Protein AF-A0A534GK11-F1 (afdb_monomer_lite)

Foldseek 3Di:
DVVLVVCLVPALVSLLVVLQCLLVQPPDDHRDNVSSLVSLVVSVLLLNPSSLQQQLPDLDPVDSSHDPPNDLLRNLLSLLLVVVCVVLVLDPPVVVCVLVPSPRRSNPVSDLVVDDPVSSVSSVVSNVVCCVVGNVVSCVSSVRD

pLDDT: mean 80.67, std 14.62, range [44.44, 97.0]

Sequence (145 aa):
MALLRAAAATLPSARSRLADCLLRGCPTPASDLTEARQLLRDAAAAGDLSALLTLAGPTDPSHADSDPSLPPPERYAWAQFLQRLNAAGCFGAAQYSTWATSGEAPGRQSSLLAMSPADASAAQTRAAALIAAQLDRTRQLLGCE

Secondary structure (DSSP, 8-state):
-HHHHHHHTT-HHHHHHHHHHHHTT-SSS---HHHHHHHHHHHHHTT-HHHHHHHH--SSTT---S-TTS-HHHHHHHHHHHHHHHHTT-S-HHHHHHHHHSS--TTSS--GGGS-HHHHHHHHHHHHHHHHHHHHHHHHHHT--

Structure (mmCIF, N/CA/C/O backbone):
data_AF-A0A534GK11-F1
#
_entry.id   AF-A0A534GK11-F1
#
loop_
_atom_site.group_PDB
_atom_site.id
_atom_site.type_symbol
_atom_site.label_atom_id
_atom_site.label_alt_id
_atom_site.label_comp_id
_atom_site.label_asym_id
_atom_site.label_entity_id
_atom_site.label_seq_id
_atom_site.pdbx_PDB_ins_code
_atom_site.Cartn_x
_atom_site.Cartn_y
_atom_site.Cartn_z
_atom_site.occupancy
_atom_site.B_iso_or_equiv
_atom_site.auth_seq_id
_atom_site.auth_comp_id
_atom_site.auth_asym_id
_atom_site.auth_atom_id
_atom_site.pdbx_PDB_model_num
ATOM 1 N N . MET A 1 1 ? 0.824 -19.067 -15.165 1.00 75.75 1 MET A N 1
ATOM 2 C CA . MET A 1 1 ? 0.524 -17.616 -15.233 1.00 75.75 1 MET A CA 1
ATOM 3 C C . MET A 1 1 ? -0.904 -17.279 -15.660 1.00 75.75 1 MET A C 1
ATOM 5 O O . MET A 1 1 ? -1.499 -16.438 -15.002 1.00 75.75 1 MET A O 1
ATOM 9 N N . ALA A 1 2 ? -1.493 -17.914 -16.684 1.00 83.19 2 ALA A N 1
ATOM 10 C CA . ALA A 1 2 ? -2.860 -17.589 -17.134 1.00 83.19 2 ALA A CA 1
ATOM 11 C C . ALA A 1 2 ? -3.925 -17.676 -16.018 1.00 83.19 2 ALA A C 1
ATOM 13 O O . ALA A 1 2 ? -4.703 -16.744 -15.843 1.00 83.19 2 ALA A O 1
ATOM 14 N N . LEU A 1 3 ? -3.893 -18.739 -15.204 1.00 86.69 3 LEU A N 1
ATOM 15 C CA . LEU A 1 3 ? -4.796 -18.899 -14.054 1.00 86.69 3 LEU A CA 1
ATOM 16 C C . LEU A 1 3 ? -4.615 -17.805 -12.990 1.00 86.69 3 LEU A C 1
ATOM 18 O O . LEU A 1 3 ? -5.600 -17.309 -12.457 1.00 86.69 3 LEU A O 1
ATOM 22 N N . LEU A 1 4 ? -3.374 -17.393 -12.707 1.00 88.25 4 LEU A N 1
ATOM 23 C CA . LEU A 1 4 ? -3.094 -16.340 -11.726 1.00 88.25 4 LEU A CA 1
ATOM 24 C C . LEU A 1 4 ? -3.586 -14.973 -12.216 1.00 88.25 4 LEU A C 1
ATOM 26 O O . LEU A 1 4 ? -4.200 -14.241 -11.450 1.00 88.25 4 LEU A O 1
ATOM 30 N N . ARG A 1 5 ? -3.390 -14.658 -13.503 1.00 89.56 5 ARG A N 1
ATOM 31 C CA . ARG A 1 5 ? -3.940 -13.442 -14.122 1.00 89.56 5 ARG A CA 1
ATOM 32 C C . ARG A 1 5 ? -5.469 -13.434 -14.124 1.00 89.56 5 ARG A C 1
ATOM 34 O O . ARG A 1 5 ? -6.066 -12.420 -13.782 1.00 89.56 5 ARG A O 1
ATOM 41 N N . ALA A 1 6 ? -6.102 -14.563 -14.443 1.00 91.75 6 ALA A N 1
ATOM 42 C CA . ALA A 1 6 ? -7.558 -14.688 -14.383 1.00 91.75 6 ALA A CA 1
ATOM 43 C C . ALA A 1 6 ? -8.089 -14.491 -12.952 1.00 91.75 6 ALA A C 1
ATOM 45 O O . ALA A 1 6 ? -9.052 -13.758 -12.743 1.00 91.75 6 ALA A O 1
ATOM 46 N N . ALA A 1 7 ? -7.427 -15.080 -11.952 1.00 92.75 7 ALA A N 1
ATOM 47 C CA . ALA A 1 7 ? -7.782 -14.884 -10.549 1.00 92.75 7 ALA A CA 1
ATOM 48 C C . ALA A 1 7 ? -7.571 -13.426 -10.096 1.00 92.75 7 ALA A C 1
ATOM 50 O O . ALA A 1 7 ? -8.421 -12.873 -9.402 1.00 92.75 7 ALA A O 1
ATOM 51 N N . ALA A 1 8 ? -6.487 -12.774 -10.532 1.00 92.62 8 ALA A N 1
ATOM 52 C CA . ALA A 1 8 ? -6.189 -11.374 -10.219 1.00 92.62 8 ALA A CA 1
ATOM 53 C C . ALA A 1 8 ? -7.244 -10.390 -10.761 1.00 92.62 8 ALA A C 1
ATOM 55 O O . ALA A 1 8 ? -7.386 -9.285 -10.237 1.00 92.62 8 ALA A O 1
ATOM 56 N N . ALA A 1 9 ? -8.048 -10.783 -11.753 1.00 90.81 9 ALA A N 1
ATOM 57 C CA . ALA A 1 9 ? -9.169 -9.962 -12.205 1.00 90.81 9 ALA A CA 1
ATOM 58 C C . ALA A 1 9 ? -10.236 -9.772 -11.109 1.00 90.81 9 ALA A C 1
ATOM 60 O O . ALA A 1 9 ? -10.875 -8.724 -11.051 1.00 90.81 9 ALA A O 1
ATOM 61 N N . THR A 1 10 ? -10.403 -10.744 -10.206 1.00 92.62 10 THR A N 1
ATOM 62 C CA . THR A 1 10 ? -11.529 -10.783 -9.254 1.00 92.62 10 THR A CA 1
ATOM 63 C C . THR A 1 10 ? -11.104 -10.787 -7.789 1.00 92.62 10 THR A C 1
ATOM 65 O O . THR A 1 10 ? -11.808 -10.222 -6.956 1.00 92.62 10 THR A O 1
ATOM 68 N N . LEU A 1 11 ? -9.949 -11.369 -7.462 1.00 95.69 11 LEU A N 1
ATOM 69 C CA . LEU A 1 11 ? -9.512 -11.581 -6.084 1.00 95.69 11 LEU A CA 1
ATOM 70 C C . LEU A 1 11 ? -8.352 -10.638 -5.717 1.00 95.69 11 LEU A C 1
ATOM 72 O O . LEU A 1 11 ? -7.294 -10.715 -6.350 1.00 95.69 11 LEU A O 1
ATOM 76 N N . PRO A 1 12 ? -8.487 -9.802 -4.667 1.00 94.31 12 PRO A N 1
ATOM 77 C CA . PRO A 1 12 ? -7.403 -8.941 -4.184 1.00 94.31 12 PRO A CA 1
ATOM 78 C C . PRO A 1 12 ? -6.121 -9.713 -3.852 1.00 94.31 12 PRO A C 1
ATOM 80 O O . PRO A 1 12 ? -5.044 -9.343 -4.305 1.00 94.31 12 PRO A O 1
ATOM 83 N N . SER A 1 13 ? -6.241 -10.857 -3.179 1.00 92.88 13 SER A N 1
ATOM 84 C CA . SER A 1 13 ? -5.092 -11.700 -2.827 1.00 92.88 13 SER A CA 1
ATOM 85 C C . SER A 1 13 ? -4.376 -12.293 -4.043 1.00 92.88 13 SER A C 1
ATOM 87 O O . SER A 1 13 ? -3.160 -12.490 -4.021 1.00 92.88 13 SER A O 1
ATOM 89 N N . ALA A 1 14 ? -5.097 -12.546 -5.139 1.00 94.25 14 ALA A N 1
ATOM 90 C CA . ALA A 1 14 ? -4.487 -12.981 -6.391 1.00 94.25 14 ALA A CA 1
ATOM 91 C C . ALA A 1 14 ? -3.745 -11.836 -7.096 1.00 94.25 14 ALA A C 1
ATOM 93 O O . ALA A 1 14 ? -2.712 -12.096 -7.712 1.00 94.25 14 ALA A O 1
ATOM 94 N N . ARG A 1 15 ? -4.209 -10.581 -6.966 1.00 95.12 15 ARG A N 1
ATOM 95 C CA . ARG A 1 15 ? -3.459 -9.399 -7.429 1.00 95.12 15 ARG A CA 1
ATOM 96 C C . ARG A 1 15 ? -2.146 -9.253 -6.671 1.00 95.12 15 ARG A C 1
ATOM 98 O O . ARG A 1 15 ? -1.114 -9.118 -7.318 1.00 95.12 15 ARG A O 1
ATOM 105 N N . SER A 1 16 ? -2.160 -9.380 -5.344 1.00 92.06 16 SER A N 1
ATOM 106 C CA . SER A 1 16 ? -0.938 -9.328 -4.525 1.00 92.06 16 SER A CA 1
ATOM 107 C C . SER A 1 16 ? 0.058 -10.415 -4.917 1.00 92.06 16 SER A C 1
ATOM 109 O O . SER A 1 16 ? 1.231 -10.131 -5.132 1.00 92.06 16 SER A O 1
ATOM 111 N N . ARG A 1 17 ? -0.414 -11.656 -5.103 1.00 90.75 17 ARG A N 1
ATOM 112 C CA . ARG A 1 17 ? 0.437 -12.768 -5.558 1.00 90.75 17 ARG A CA 1
ATOM 113 C C . ARG A 1 17 ? 0.985 -12.562 -6.968 1.00 90.75 17 ARG A C 1
ATOM 115 O O . ARG A 1 17 ? 2.129 -12.919 -7.230 1.00 90.75 17 ARG A O 1
ATOM 122 N N . LEU A 1 18 ? 0.183 -12.017 -7.885 1.00 90.62 18 LEU A N 1
ATOM 123 C CA . LEU A 1 18 ? 0.649 -11.680 -9.230 1.00 90.62 18 LEU A CA 1
ATOM 124 C C . LEU A 1 18 ? 1.709 -10.578 -9.181 1.00 90.62 18 LEU A C 1
ATOM 126 O O . LEU A 1 18 ? 2.728 -10.700 -9.851 1.00 90.62 18 LEU A O 1
ATOM 130 N N . ALA A 1 19 ? 1.502 -9.547 -8.367 1.00 90.25 19 ALA A N 1
ATOM 131 C CA . ALA A 1 19 ? 2.469 -8.477 -8.204 1.00 90.25 19 ALA A CA 1
ATOM 132 C C . ALA A 1 19 ? 3.795 -8.970 -7.618 1.00 90.25 19 ALA A C 1
ATOM 134 O O . ALA A 1 19 ? 4.838 -8.678 -8.188 1.00 90.25 19 ALA A O 1
ATOM 135 N N . ASP A 1 20 ? 3.765 -9.766 -6.547 1.00 86.94 20 ASP A N 1
ATOM 136 C CA . ASP A 1 20 ? 4.971 -10.362 -5.955 1.00 86.94 20 ASP A CA 1
ATOM 137 C C . ASP A 1 20 ? 5.736 -11.214 -6.983 1.00 86.94 20 ASP A C 1
ATOM 139 O O . ASP A 1 20 ? 6.945 -11.092 -7.162 1.00 86.94 20 ASP A O 1
ATOM 143 N N . CYS A 1 21 ? 5.003 -12.006 -7.765 1.00 86.56 21 CYS A N 1
ATOM 144 C CA . CYS A 1 21 ? 5.550 -12.786 -8.869 1.00 86.56 21 CYS A CA 1
ATOM 145 C C . CYS A 1 21 ? 6.229 -11.901 -9.939 1.00 86.56 21 CYS A C 1
ATOM 147 O O . CYS A 1 21 ? 7.322 -12.225 -10.410 1.00 86.56 21 CYS A O 1
ATOM 149 N N . LEU A 1 22 ? 5.627 -10.763 -10.301 1.00 86.56 22 LEU A N 1
ATOM 150 C CA . LEU A 1 22 ? 6.220 -9.793 -11.229 1.00 86.56 22 LEU A CA 1
ATOM 151 C C . LEU A 1 22 ? 7.463 -9.108 -10.636 1.00 86.56 22 LEU A C 1
ATOM 153 O O . LEU A 1 22 ? 8.448 -8.945 -11.354 1.00 86.56 22 LEU A O 1
ATOM 157 N N . LEU A 1 23 ? 7.458 -8.767 -9.342 1.00 83.81 23 LEU A N 1
ATOM 158 C CA . LEU A 1 23 ? 8.612 -8.185 -8.642 1.00 83.81 23 LEU A CA 1
ATOM 159 C C . LEU A 1 23 ? 9.806 -9.150 -8.596 1.00 83.81 23 LEU A C 1
ATOM 161 O O . LEU A 1 23 ? 10.943 -8.727 -8.789 1.00 83.81 23 LEU A O 1
ATOM 165 N N . ARG A 1 24 ? 9.553 -10.452 -8.408 1.00 80.62 24 ARG A N 1
ATOM 166 C CA . ARG A 1 24 ? 10.591 -11.499 -8.345 1.00 80.62 24 ARG A CA 1
ATOM 167 C C . ARG A 1 24 ? 11.041 -12.034 -9.705 1.00 80.62 24 ARG A C 1
ATOM 169 O O . ARG A 1 24 ? 11.887 -12.923 -9.757 1.00 80.62 24 ARG A O 1
ATOM 176 N N . GLY A 1 25 ? 10.481 -11.532 -10.804 1.00 77.44 25 GLY A N 1
ATOM 177 C CA . GLY A 1 25 ? 10.852 -11.981 -12.145 1.00 77.44 25 GLY A CA 1
ATOM 178 C C . GLY A 1 25 ? 10.386 -13.404 -12.464 1.00 77.44 25 GLY A C 1
ATOM 179 O O . GLY A 1 25 ? 11.148 -14.202 -13.009 1.00 77.44 25 GLY A O 1
ATOM 180 N N . CYS A 1 26 ? 9.132 -13.732 -12.139 1.00 76.62 26 CYS A N 1
ATOM 181 C CA . CYS A 1 26 ? 8.484 -14.956 -12.605 1.00 76.62 26 CYS A CA 1
ATOM 182 C C . CYS A 1 26 ? 8.685 -15.198 -14.115 1.00 76.62 26 CYS A C 1
ATOM 184 O O . CYS A 1 26 ? 8.751 -14.245 -14.894 1.00 76.62 26 CYS A O 1
ATOM 186 N N . PRO A 1 27 ? 8.748 -16.467 -14.561 1.00 61.31 27 PRO A N 1
ATOM 187 C CA . PRO A 1 27 ? 9.182 -16.795 -15.911 1.00 61.31 27 PRO A CA 1
ATOM 188 C C . PRO A 1 27 ? 8.200 -16.264 -16.959 1.00 61.31 27 PRO A C 1
ATOM 190 O O . PRO A 1 27 ? 7.101 -16.794 -17.107 1.00 61.31 27 PRO A O 1
ATOM 193 N N . THR A 1 28 ? 8.654 -15.255 -17.711 1.00 58.12 28 THR A N 1
ATOM 194 C CA . THR A 1 28 ? 8.071 -14.667 -18.936 1.00 58.12 28 THR A CA 1
ATOM 195 C C . THR A 1 28 ? 6.604 -14.188 -18.853 1.00 58.12 28 THR A C 1
ATOM 197 O O . THR A 1 28 ? 5.696 -14.980 -18.590 1.00 58.12 28 THR A O 1
ATOM 200 N N . PRO A 1 29 ? 6.296 -12.918 -19.196 1.00 58.28 29 PRO A N 1
ATOM 201 C CA . PRO A 1 29 ? 7.172 -11.894 -19.784 1.00 58.28 29 PRO A CA 1
ATOM 202 C C . PRO A 1 29 ? 8.130 -11.254 -18.76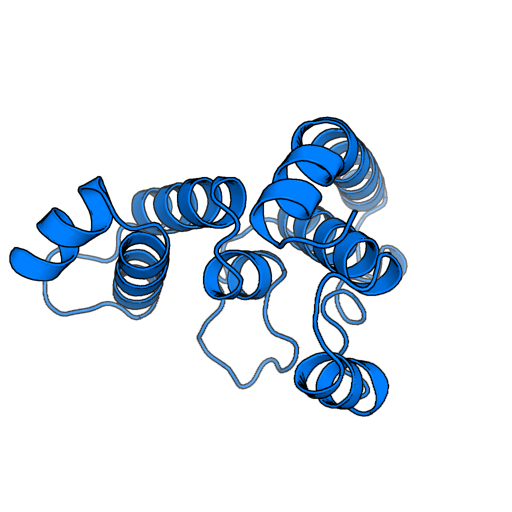0 1.00 58.28 29 PRO A C 1
ATOM 204 O O . PRO A 1 29 ? 8.109 -11.619 -17.589 1.00 58.28 29 PRO A O 1
ATOM 207 N N . ALA A 1 30 ? 9.007 -10.355 -19.223 1.00 60.91 30 ALA A N 1
ATOM 208 C CA . ALA A 1 30 ? 9.910 -9.577 -18.367 1.00 60.91 30 ALA A CA 1
ATOM 209 C C . ALA A 1 30 ? 9.140 -8.863 -17.241 1.00 60.91 30 ALA A C 1
ATOM 211 O O . ALA A 1 30 ? 7.959 -8.556 -17.411 1.00 60.91 30 ALA A O 1
ATOM 212 N N . SER A 1 31 ? 9.798 -8.605 -16.105 1.00 69.38 31 SER A N 1
ATOM 213 C CA . SER A 1 31 ? 9.154 -7.932 -14.975 1.00 69.38 31 SER A CA 1
ATOM 214 C C . SER A 1 3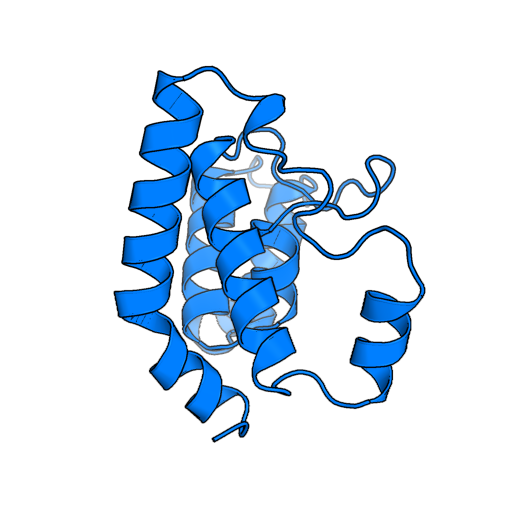1 ? 8.638 -6.553 -15.391 1.00 69.38 31 SER A C 1
ATOM 216 O O . SER A 1 31 ? 9.401 -5.656 -15.749 1.00 69.38 31 SER A O 1
ATOM 218 N N . ASP A 1 32 ? 7.320 -6.379 -15.340 1.00 77.94 32 ASP A N 1
ATOM 219 C CA . ASP A 1 32 ? 6.693 -5.067 -15.432 1.00 77.94 32 ASP A CA 1
ATOM 220 C C . ASP A 1 32 ? 6.446 -4.557 -14.009 1.00 77.94 32 ASP A C 1
ATOM 222 O O . ASP A 1 32 ? 5.445 -4.873 -13.361 1.00 77.94 32 ASP A O 1
ATOM 226 N N . LEU A 1 33 ? 7.398 -3.771 -13.500 1.00 83.12 33 LEU A N 1
ATOM 227 C CA . LEU A 1 33 ? 7.297 -3.154 -12.174 1.00 83.12 33 LEU A CA 1
ATOM 228 C C . LEU A 1 33 ? 6.127 -2.163 -12.088 1.00 83.12 33 LEU A C 1
ATOM 230 O O . LEU A 1 33 ? 5.611 -1.902 -11.003 1.00 83.12 33 LEU A O 1
ATOM 234 N N . THR A 1 34 ? 5.685 -1.606 -13.218 1.00 87.25 34 THR A N 1
ATOM 235 C CA . THR A 1 34 ? 4.536 -0.699 -13.246 1.00 87.25 34 THR A CA 1
ATOM 236 C C . THR A 1 34 ? 3.236 -1.476 -13.076 1.00 87.25 34 THR A C 1
ATOM 238 O O . THR A 1 34 ? 2.425 -1.090 -12.231 1.00 87.25 34 THR A O 1
ATOM 241 N N . GLU A 1 35 ? 3.073 -2.598 -13.784 1.00 89.00 35 GLU A N 1
ATOM 242 C CA . GLU A 1 35 ? 1.954 -3.529 -13.574 1.00 89.00 35 GLU A CA 1
ATOM 243 C C . GLU A 1 35 ? 1.941 -4.039 -12.124 1.00 89.00 35 GLU A C 1
ATOM 245 O O . GLU A 1 35 ? 0.911 -3.963 -11.451 1.00 89.00 35 GLU A O 1
ATOM 250 N N . ALA A 1 36 ? 3.093 -4.477 -11.602 1.00 89.69 36 ALA A N 1
ATOM 251 C CA . ALA A 1 36 ? 3.213 -4.976 -10.233 1.00 89.69 36 ALA A CA 1
ATOM 252 C C . ALA A 1 36 ? 2.753 -3.941 -9.194 1.00 89.69 36 ALA A C 1
ATOM 254 O O . ALA A 1 36 ? 1.946 -4.246 -8.313 1.00 89.69 36 ALA A O 1
ATOM 255 N N . ARG A 1 37 ? 3.209 -2.688 -9.323 1.00 89.94 37 ARG A N 1
ATOM 256 C CA . ARG A 1 37 ? 2.786 -1.599 -8.433 1.00 89.94 37 ARG A CA 1
ATOM 257 C C . ARG A 1 37 ? 1.294 -1.328 -8.515 1.00 89.94 37 ARG A C 1
ATOM 259 O O . ARG A 1 37 ? 0.668 -1.110 -7.480 1.00 89.94 37 ARG A O 1
ATOM 266 N N . GLN A 1 38 ? 0.722 -1.317 -9.717 1.00 92.62 38 GLN A N 1
ATOM 267 C CA . GLN A 1 38 ? -0.707 -1.064 -9.866 1.00 92.62 38 GLN A CA 1
ATOM 268 C C . GLN A 1 38 ? -1.535 -2.172 -9.209 1.00 92.62 38 GLN A C 1
ATOM 270 O O . GLN A 1 38 ? -2.426 -1.876 -8.416 1.00 92.62 38 GLN A O 1
ATOM 275 N N . LEU A 1 39 ? -1.172 -3.435 -9.442 1.00 93.94 39 LEU A N 1
ATOM 276 C CA . LEU A 1 39 ? -1.812 -4.590 -8.814 1.00 93.94 39 LEU A CA 1
ATOM 277 C C . LEU A 1 39 ? -1.760 -4.526 -7.283 1.00 93.94 39 LEU A C 1
ATOM 279 O O . LEU A 1 39 ? -2.767 -4.808 -6.634 1.00 93.94 39 LEU A O 1
ATOM 283 N N . LEU A 1 40 ? -0.623 -4.121 -6.706 1.00 93.06 40 LEU A N 1
ATOM 284 C CA . LEU A 1 40 ? -0.502 -3.916 -5.261 1.00 93.06 40 LEU A CA 1
ATOM 285 C C . LEU A 1 40 ? -1.421 -2.801 -4.765 1.00 93.06 40 LEU A C 1
ATOM 287 O O . LEU A 1 40 ? -2.126 -2.995 -3.780 1.00 93.06 40 LEU A O 1
ATOM 291 N N . ARG A 1 41 ? -1.452 -1.641 -5.433 1.00 94.00 41 ARG A N 1
ATOM 292 C CA . ARG A 1 41 ? -2.324 -0.526 -5.022 1.00 94.00 41 ARG A CA 1
ATOM 293 C C . ARG A 1 41 ? -3.800 -0.922 -5.071 1.00 94.00 41 ARG A C 1
ATOM 295 O O . ARG A 1 41 ? -4.539 -0.616 -4.138 1.00 94.00 41 ARG A O 1
ATOM 302 N N . ASP A 1 42 ? -4.210 -1.644 -6.110 1.00 95.31 42 ASP A N 1
ATOM 303 C CA . ASP A 1 42 ? -5.586 -2.120 -6.270 1.00 95.31 42 ASP A CA 1
ATOM 304 C C . ASP A 1 42 ? -5.954 -3.176 -5.220 1.00 95.31 42 ASP A C 1
ATOM 306 O O . ASP A 1 42 ? -7.067 -3.181 -4.691 1.00 95.31 42 ASP A O 1
ATOM 310 N N . ALA A 1 43 ? -5.022 -4.071 -4.890 1.00 95.00 43 ALA A N 1
ATOM 311 C CA . ALA A 1 43 ? -5.202 -5.062 -3.837 1.00 95.00 43 ALA A CA 1
ATOM 312 C C . ALA A 1 43 ? -5.290 -4.412 -2.447 1.00 95.00 43 ALA A C 1
ATOM 314 O O . ALA A 1 43 ? -6.218 -4.705 -1.692 1.00 95.00 43 ALA A O 1
ATOM 315 N N . ALA A 1 44 ? -4.390 -3.475 -2.141 1.00 93.12 44 ALA A N 1
ATOM 316 C CA . ALA A 1 44 ? -4.395 -2.707 -0.899 1.00 93.12 44 ALA A CA 1
ATOM 317 C C . ALA A 1 44 ? -5.690 -1.895 -0.740 1.00 93.12 44 ALA A C 1
ATOM 319 O O . ALA A 1 44 ? -6.274 -1.858 0.343 1.00 93.12 44 ALA A O 1
ATOM 320 N N . ALA A 1 45 ? -6.199 -1.316 -1.833 1.00 92.62 45 ALA A N 1
ATOM 321 C CA . ALA A 1 45 ? -7.483 -0.619 -1.841 1.00 92.62 45 ALA A CA 1
ATOM 322 C C . ALA A 1 45 ? -8.697 -1.515 -1.607 1.00 92.62 45 ALA A C 1
ATOM 324 O O . ALA A 1 45 ? -9.746 -1.032 -1.177 1.00 92.62 45 ALA A O 1
ATOM 325 N N . ALA A 1 46 ? -8.546 -2.809 -1.865 1.00 93.44 46 ALA A N 1
ATOM 326 C CA . ALA A 1 46 ? -9.525 -3.831 -1.545 1.00 93.44 46 ALA A CA 1
ATOM 327 C C . ALA A 1 46 ? -9.253 -4.523 -0.194 1.00 93.44 46 ALA A C 1
ATOM 329 O O . ALA A 1 46 ? -9.896 -5.527 0.103 1.00 93.44 46 ALA A O 1
ATOM 330 N N . GLY A 1 47 ? -8.346 -3.988 0.634 1.00 89.62 47 GLY A N 1
ATOM 331 C CA . GLY A 1 47 ? -8.073 -4.486 1.984 1.00 89.62 47 GLY A CA 1
ATOM 332 C C . GLY A 1 47 ? -7.134 -5.691 2.044 1.00 89.62 47 GLY A C 1
ATOM 333 O O . GLY A 1 47 ? -7.057 -6.346 3.081 1.00 89.62 47 GLY A O 1
ATOM 334 N N . ASP A 1 48 ? -6.412 -6.008 0.966 1.00 90.50 48 ASP A N 1
ATOM 335 C CA . ASP A 1 48 ? -5.439 -7.096 1.003 1.00 90.50 48 ASP A CA 1
ATOM 336 C C . ASP A 1 48 ? -4.215 -6.718 1.851 1.00 90.50 48 ASP A C 1
ATOM 338 O O . ASP A 1 48 ? -3.439 -5.820 1.513 1.00 90.50 48 ASP A O 1
ATOM 342 N N . LEU A 1 49 ? -4.036 -7.432 2.962 1.00 85.69 49 LEU A N 1
ATOM 343 C CA . LEU A 1 49 ? -2.962 -7.169 3.916 1.00 85.69 49 LEU A CA 1
ATOM 344 C C . LEU A 1 49 ? -1.569 -7.429 3.335 1.00 85.69 49 LEU A C 1
ATOM 346 O O . LEU A 1 49 ? -0.634 -6.700 3.660 1.00 85.69 49 LEU A O 1
ATOM 350 N N . SER A 1 50 ? -1.424 -8.426 2.457 1.00 84.50 50 SER A N 1
ATOM 351 C CA . SER A 1 50 ? -0.133 -8.699 1.821 1.00 84.50 50 SER A CA 1
ATOM 352 C C . SER A 1 50 ? 0.307 -7.499 0.991 1.00 84.50 50 SER A C 1
ATOM 354 O O . SER A 1 50 ? 1.449 -7.070 1.108 1.00 84.50 50 SER A O 1
ATOM 356 N N . ALA A 1 51 ? -0.601 -6.907 0.212 1.00 89.19 51 ALA A N 1
ATOM 357 C CA . ALA A 1 51 ? -0.288 -5.717 -0.569 1.00 89.19 51 ALA A CA 1
ATOM 358 C C . ALA A 1 51 ? 0.030 -4.494 0.298 1.00 89.19 51 ALA A C 1
ATOM 360 O O . ALA A 1 51 ? 0.965 -3.756 -0.016 1.00 89.19 51 ALA A O 1
ATOM 361 N N . LEU A 1 52 ? -0.714 -4.288 1.392 1.00 87.94 52 LEU A N 1
ATOM 362 C CA . LEU A 1 52 ? -0.446 -3.203 2.343 1.00 87.94 52 LEU A CA 1
ATOM 363 C C . LEU A 1 52 ? 0.963 -3.314 2.944 1.00 87.94 52 LEU A C 1
ATOM 365 O O . LEU A 1 52 ? 1.680 -2.315 3.013 1.00 87.94 52 LEU A O 1
ATOM 369 N N . LEU A 1 53 ? 1.369 -4.525 3.334 1.00 82.56 53 LEU A N 1
ATOM 370 C CA . LEU A 1 53 ? 2.708 -4.804 3.854 1.00 82.56 53 LEU A CA 1
ATOM 371 C C . LEU A 1 53 ? 3.783 -4.585 2.783 1.00 82.56 53 LEU A C 1
ATOM 373 O O . LEU A 1 53 ? 4.744 -3.862 3.027 1.00 82.56 53 LEU A O 1
ATOM 377 N N . THR A 1 54 ? 3.594 -5.129 1.580 1.00 83.88 54 THR A N 1
ATOM 378 C CA . THR A 1 54 ? 4.547 -4.976 0.472 1.00 83.88 54 THR A CA 1
ATOM 379 C C . THR A 1 54 ? 4.767 -3.507 0.089 1.00 83.88 54 THR A C 1
ATOM 381 O O . THR A 1 54 ? 5.904 -3.086 -0.120 1.00 83.88 54 THR A O 1
ATOM 384 N N . LEU A 1 55 ? 3.705 -2.695 0.025 1.00 87.69 55 LEU A N 1
ATOM 385 C CA . LEU A 1 55 ? 3.800 -1.271 -0.323 1.00 87.69 55 LEU A CA 1
ATOM 386 C C . LEU A 1 55 ? 4.435 -0.416 0.780 1.00 87.69 55 LEU A C 1
ATOM 388 O O . LEU A 1 55 ? 5.115 0.567 0.477 1.00 87.69 55 LEU A O 1
ATOM 392 N N . ALA A 1 56 ? 4.248 -0.791 2.048 1.00 84.75 56 ALA A N 1
ATOM 393 C CA . ALA A 1 56 ? 4.960 -0.179 3.169 1.00 84.75 56 ALA A CA 1
ATOM 394 C C . ALA A 1 56 ? 6.470 -0.497 3.149 1.00 84.75 56 ALA A C 1
ATOM 396 O O . ALA A 1 56 ? 7.252 0.175 3.826 1.00 84.75 56 ALA A O 1
ATOM 397 N N . GLY A 1 57 ? 6.887 -1.457 2.318 1.00 75.88 57 GLY A N 1
ATOM 398 C CA . GLY A 1 57 ? 8.265 -1.894 2.178 1.00 75.88 57 GLY A CA 1
ATOM 399 C C . GLY A 1 57 ? 8.683 -2.877 3.270 1.00 75.88 57 GLY A C 1
ATOM 400 O O . GLY A 1 57 ? 7.903 -3.199 4.169 1.00 75.88 57 GLY A O 1
ATOM 401 N N . PRO A 1 58 ? 9.926 -3.371 3.193 1.00 62.81 58 PRO A N 1
ATOM 402 C CA . PRO A 1 58 ? 10.377 -4.427 4.067 1.00 62.81 58 PRO A CA 1
ATOM 403 C C . PRO A 1 58 ? 10.560 -3.885 5.480 1.00 62.81 58 PRO A C 1
ATOM 405 O O . PRO A 1 58 ? 11.013 -2.758 5.694 1.00 62.81 58 PRO A O 1
ATOM 408 N N . THR A 1 59 ? 10.247 -4.733 6.447 1.00 50.72 59 THR A N 1
ATOM 409 C CA . THR A 1 59 ? 10.654 -4.576 7.843 1.00 50.72 59 THR A CA 1
ATOM 410 C C . THR A 1 59 ? 12.123 -4.982 8.029 1.00 50.72 59 THR A C 1
ATOM 412 O O . THR A 1 59 ? 12.813 -4.408 8.870 1.00 50.72 59 THR A O 1
ATOM 415 N N . ASP A 1 60 ? 12.617 -5.876 7.159 1.00 46.84 60 ASP A N 1
ATOM 416 C CA . ASP A 1 60 ? 13.987 -6.392 7.102 1.00 46.84 60 ASP A CA 1
ATOM 417 C C . ASP A 1 60 ? 14.555 -6.311 5.660 1.00 46.84 60 ASP A C 1
ATOM 419 O O . ASP A 1 60 ? 13.990 -6.924 4.748 1.00 46.84 60 ASP A O 1
ATOM 423 N N . PRO A 1 61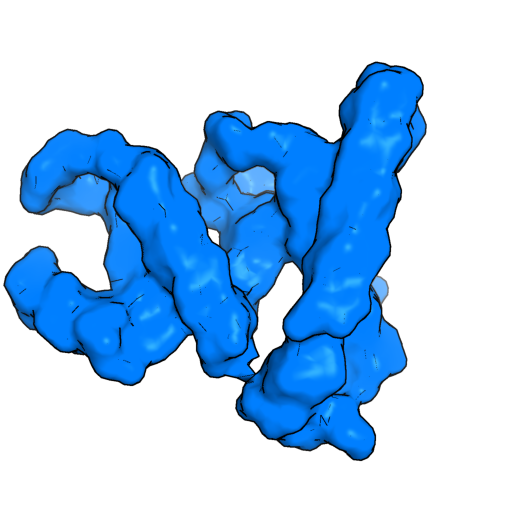 ? 15.679 -5.601 5.422 1.00 44.56 61 PRO A N 1
ATOM 424 C CA . PRO A 1 61 ? 16.315 -5.482 4.104 1.00 44.56 61 PRO A CA 1
ATOM 425 C C . PRO A 1 61 ? 16.784 -6.812 3.483 1.00 44.56 61 PRO A C 1
ATOM 427 O O . PRO A 1 61 ? 17.129 -6.825 2.302 1.00 44.56 61 PRO A O 1
ATOM 430 N N . SER A 1 62 ? 16.801 -7.921 4.232 1.00 44.44 62 SER A N 1
ATOM 431 C CA . SER A 1 62 ? 17.081 -9.265 3.709 1.00 44.44 62 SER A CA 1
ATOM 432 C C . SER A 1 62 ? 15.908 -9.887 2.929 1.00 44.44 62 SER A C 1
ATOM 434 O O . SER A 1 62 ? 16.110 -10.835 2.166 1.00 44.44 62 SER A O 1
ATOM 436 N N . HIS A 1 63 ? 14.691 -9.345 3.069 1.00 52.47 63 HIS A N 1
ATOM 437 C CA . HIS A 1 63 ? 13.500 -9.824 2.369 1.00 52.47 63 HIS A CA 1
ATOM 438 C C . HIS A 1 63 ? 13.326 -9.104 1.022 1.00 52.47 63 HIS A C 1
ATOM 440 O O . HIS A 1 63 ? 13.027 -7.911 0.950 1.00 52.47 63 HIS A O 1
ATOM 446 N N . ALA A 1 64 ? 13.481 -9.864 -0.066 1.00 49.69 64 ALA A N 1
ATOM 447 C CA . ALA A 1 64 ? 13.442 -9.408 -1.462 1.00 49.69 64 ALA A CA 1
ATOM 448 C C . ALA A 1 64 ? 12.042 -9.001 -1.977 1.00 49.69 64 ALA A C 1
ATOM 450 O O . ALA A 1 64 ? 11.843 -8.826 -3.177 1.00 49.69 64 ALA A O 1
ATOM 451 N N . ASP A 1 65 ? 11.067 -8.848 -1.086 1.00 56.97 65 ASP A N 1
ATOM 452 C CA . ASP A 1 65 ? 9.638 -8.744 -1.409 1.00 56.97 65 ASP A CA 1
ATOM 453 C C . ASP A 1 65 ? 9.215 -7.297 -1.699 1.00 56.97 65 ASP A C 1
ATOM 455 O O . ASP A 1 65 ? 8.035 -6.969 -1.754 1.00 56.97 65 ASP A O 1
ATOM 459 N N . SER A 1 66 ? 10.189 -6.400 -1.836 1.00 62.78 66 SER A N 1
ATOM 460 C CA . SER A 1 66 ? 9.986 -4.957 -1.893 1.00 62.78 66 SER A CA 1
ATOM 461 C C . SER A 1 66 ? 10.409 -4.429 -3.248 1.00 62.78 66 SER A C 1
ATOM 463 O O . SER A 1 66 ? 11.534 -4.688 -3.661 1.00 62.78 66 SER A O 1
ATOM 465 N N . ASP A 1 67 ? 9.567 -3.632 -3.910 1.00 71.56 67 ASP A N 1
ATOM 466 C CA . ASP A 1 67 ? 9.974 -2.896 -5.113 1.00 71.56 67 ASP A CA 1
ATOM 467 C C . ASP A 1 67 ? 11.062 -1.869 -4.732 1.00 71.56 67 ASP A C 1
ATOM 469 O O . ASP A 1 67 ? 10.741 -0.849 -4.106 1.00 71.56 67 ASP A O 1
ATOM 473 N N . PRO A 1 68 ? 12.348 -2.084 -5.087 1.00 66.75 68 PRO A N 1
ATOM 474 C CA . PRO A 1 68 ? 13.415 -1.151 -4.734 1.00 66.75 68 PRO A CA 1
ATOM 475 C C . PRO A 1 68 ? 13.244 0.201 -5.439 1.00 66.75 68 PRO A C 1
ATOM 477 O O . PRO A 1 68 ? 13.817 1.192 -4.997 1.00 66.75 68 PRO A O 1
ATOM 480 N N . SER A 1 69 ? 12.433 0.255 -6.501 1.00 74.38 69 SER A N 1
ATOM 481 C CA . SER A 1 69 ? 12.145 1.468 -7.261 1.00 74.38 69 SER A CA 1
ATOM 482 C C . SER A 1 69 ? 10.936 2.258 -6.743 1.00 74.38 69 SER A C 1
ATOM 484 O O . SER A 1 69 ? 10.663 3.341 -7.262 1.00 74.38 69 SER A O 1
ATOM 486 N N . LEU A 1 70 ? 10.222 1.769 -5.717 1.00 80.19 70 LEU A N 1
ATOM 487 C CA . LEU A 1 70 ? 9.136 2.529 -5.094 1.00 80.19 70 LEU A CA 1
ATOM 488 C C . LEU A 1 70 ? 9.704 3.794 -4.417 1.00 80.19 70 LEU A C 1
ATOM 490 O O . LEU A 1 70 ? 10.541 3.653 -3.516 1.00 80.19 70 LEU A O 1
ATOM 494 N N . PRO A 1 71 ? 9.249 5.010 -4.784 1.00 84.06 71 PRO A N 1
ATOM 495 C CA . PRO A 1 71 ? 9.804 6.247 -4.244 1.00 84.06 71 PRO A CA 1
ATOM 496 C C . PRO A 1 71 ? 9.691 6.325 -2.711 1.00 84.06 71 PRO A C 1
ATOM 498 O O . PRO A 1 71 ? 8.643 5.953 -2.166 1.00 84.06 71 PRO A O 1
ATOM 501 N N . PRO A 1 72 ? 10.701 6.869 -1.998 1.00 82.94 72 PRO A N 1
ATOM 502 C CA . PRO A 1 72 ? 10.665 6.979 -0.538 1.00 82.94 72 PRO A CA 1
ATOM 503 C C . PRO A 1 72 ? 9.403 7.665 0.021 1.00 82.94 72 PRO A C 1
ATOM 505 O O . PRO A 1 72 ? 8.840 7.133 0.983 1.00 82.94 72 PRO A O 1
ATOM 508 N N . PRO A 1 73 ? 8.880 8.758 -0.582 1.00 87.56 73 PRO A N 1
ATOM 509 C CA . PRO A 1 73 ? 7.634 9.376 -0.125 1.00 87.56 73 PRO A CA 1
ATOM 510 C C . PRO A 1 73 ? 6.413 8.456 -0.203 1.00 87.56 73 PRO A C 1
ATOM 512 O O . PRO A 1 73 ? 5.542 8.496 0.666 1.00 87.56 73 PRO A O 1
ATOM 515 N N . GLU A 1 74 ? 6.337 7.614 -1.236 1.00 88.00 74 GLU A N 1
ATOM 516 C CA . GLU A 1 74 ? 5.225 6.681 -1.400 1.00 88.00 74 GLU A CA 1
ATOM 517 C C . GLU A 1 74 ? 5.315 5.536 -0.391 1.00 88.00 74 GLU A C 1
ATOM 519 O O . GLU A 1 74 ? 4.322 5.219 0.265 1.00 88.00 74 GLU A O 1
ATOM 524 N N . ARG A 1 75 ? 6.512 4.975 -0.199 1.00 86.06 75 ARG A N 1
ATOM 525 C CA . ARG A 1 75 ? 6.753 3.932 0.806 1.00 86.06 75 ARG A CA 1
ATOM 526 C C . ARG A 1 75 ? 6.413 4.422 2.218 1.00 86.06 75 ARG A C 1
ATOM 528 O O . ARG A 1 75 ? 5.728 3.731 2.968 1.00 86.06 75 ARG A O 1
ATOM 535 N N . TYR A 1 76 ? 6.816 5.651 2.552 1.00 86.69 76 TYR A N 1
ATOM 536 C CA . TYR A 1 76 ? 6.461 6.294 3.819 1.00 86.69 76 TYR A CA 1
ATOM 537 C C . TYR A 1 76 ? 4.949 6.419 4.011 1.00 86.69 76 TYR A C 1
ATOM 539 O O . TYR A 1 76 ? 4.437 6.113 5.087 1.00 86.69 76 TYR A O 1
ATOM 547 N N . ALA A 1 77 ? 4.224 6.851 2.976 1.00 90.94 77 ALA A N 1
ATOM 548 C CA . ALA A 1 77 ? 2.778 7.009 3.052 1.00 90.94 77 ALA A CA 1
ATOM 549 C C . ALA A 1 77 ? 2.067 5.692 3.381 1.00 90.94 77 ALA A C 1
ATOM 551 O O . ALA A 1 77 ? 1.225 5.666 4.280 1.00 90.94 77 ALA A O 1
ATOM 552 N N . TRP A 1 78 ? 2.441 4.597 2.715 1.00 90.38 78 TRP A N 1
ATOM 553 C CA . TRP A 1 78 ? 1.890 3.270 3.000 1.00 90.38 78 TRP A CA 1
ATOM 554 C C . TRP A 1 78 ? 2.260 2.763 4.392 1.00 90.38 78 TRP A C 1
ATOM 556 O O . TRP A 1 78 ? 1.413 2.201 5.084 1.00 90.38 78 TRP A O 1
ATOM 566 N N . ALA A 1 79 ? 3.482 3.030 4.850 1.00 85.62 79 ALA A N 1
ATOM 567 C CA . ALA A 1 79 ? 3.888 2.687 6.204 1.00 85.62 79 ALA A CA 1
ATOM 568 C C . ALA A 1 79 ? 3.072 3.442 7.270 1.00 85.62 79 ALA A C 1
ATOM 570 O O . ALA A 1 79 ? 2.574 2.833 8.215 1.00 85.62 79 ALA A O 1
ATOM 571 N N . GLN A 1 80 ? 2.860 4.751 7.097 1.00 87.88 80 GLN A N 1
ATOM 572 C CA . GLN A 1 80 ? 1.996 5.542 7.982 1.00 87.88 80 GLN A CA 1
ATOM 573 C C . GLN A 1 80 ? 0.546 5.055 7.953 1.00 87.88 80 GLN A C 1
ATOM 575 O O . GLN A 1 80 ? -0.097 4.952 8.997 1.00 87.88 80 GLN A O 1
ATOM 580 N N . PHE A 1 81 ? 0.032 4.719 6.771 1.00 91.06 81 PHE A N 1
ATOM 581 C CA . PHE A 1 81 ? -1.304 4.156 6.619 1.00 91.06 81 PHE A CA 1
ATOM 582 C C . PHE A 1 81 ? -1.460 2.844 7.401 1.00 91.06 81 PHE A C 1
ATOM 584 O O . PHE A 1 81 ? -2.403 2.686 8.178 1.00 91.06 81 PHE A O 1
ATOM 591 N N . LEU A 1 82 ? -0.486 1.940 7.280 1.00 87.00 82 LEU A N 1
ATOM 592 C CA . LEU A 1 82 ? -0.478 0.670 7.997 1.00 87.00 82 LEU A CA 1
ATOM 593 C C . LEU A 1 82 ? -0.364 0.856 9.519 1.00 87.00 82 LEU A C 1
ATOM 595 O O . LEU A 1 82 ? -1.044 0.165 10.277 1.00 87.00 82 LEU A O 1
ATOM 599 N N . GLN A 1 83 ? 0.425 1.833 9.978 1.00 83.75 83 GLN A N 1
ATOM 600 C CA . GLN A 1 83 ? 0.484 2.211 11.395 1.00 83.75 83 GLN A CA 1
ATOM 601 C C . GLN A 1 83 ? -0.872 2.695 11.921 1.00 83.75 83 GLN A C 1
ATOM 603 O O . GLN A 1 83 ? -1.247 2.344 13.039 1.00 83.75 83 GLN A O 1
ATOM 608 N N . ARG A 1 84 ? -1.637 3.461 11.129 1.00 88.56 84 ARG A N 1
ATOM 609 C CA . ARG A 1 84 ? -2.985 3.911 11.519 1.00 88.56 84 ARG A CA 1
ATOM 610 C C . ARG A 1 84 ? -3.976 2.760 11.613 1.00 88.56 84 ARG A C 1
ATOM 612 O O . ARG A 1 84 ? -4.719 2.704 12.586 1.00 88.56 84 ARG A O 1
ATOM 619 N N . LEU A 1 85 ? -3.952 1.833 10.656 1.00 88.06 85 LEU A N 1
ATOM 620 C CA . LEU A 1 85 ? -4.768 0.618 10.722 1.00 88.06 85 LEU A CA 1
ATOM 621 C C . LEU A 1 85 ? -4.429 -0.218 11.963 1.00 88.06 85 LEU A C 1
ATOM 623 O O . LEU A 1 85 ? -5.325 -0.691 12.655 1.00 88.06 85 LEU A O 1
ATOM 627 N N . ASN A 1 86 ? -3.143 -0.347 12.294 1.00 82.56 86 ASN A N 1
ATOM 628 C CA . ASN A 1 86 ? -2.726 -1.067 13.492 1.00 82.56 86 ASN A CA 1
ATOM 629 C C . ASN A 1 86 ? -3.195 -0.367 14.775 1.00 82.56 86 ASN A C 1
ATOM 631 O O . ASN A 1 86 ? -3.800 -0.999 15.635 1.00 82.56 86 ASN A O 1
ATOM 635 N N . ALA A 1 87 ? -3.007 0.952 14.874 1.00 82.69 87 ALA A N 1
ATOM 636 C CA . ALA A 1 87 ? -3.490 1.735 16.010 1.00 82.69 87 ALA A CA 1
ATOM 637 C C . ALA A 1 87 ? -5.019 1.651 16.191 1.00 82.69 87 ALA A C 1
ATOM 639 O O . ALA A 1 87 ? -5.505 1.785 17.310 1.00 82.69 87 ALA A O 1
ATOM 640 N N . ALA A 1 88 ? -5.763 1.401 15.110 1.00 86.19 88 ALA A N 1
ATOM 641 C CA . ALA A 1 88 ? -7.202 1.151 15.134 1.00 86.19 88 ALA A CA 1
ATOM 642 C C . ALA A 1 88 ? -7.579 -0.310 15.469 1.00 86.19 88 ALA A C 1
ATOM 644 O O . ALA A 1 88 ? -8.756 -0.648 15.467 1.00 86.19 88 ALA A O 1
ATOM 645 N N . GLY A 1 89 ? -6.610 -1.190 15.741 1.00 84.62 89 GLY A N 1
ATOM 646 C CA . GLY A 1 89 ? -6.858 -2.596 16.067 1.00 84.62 89 GLY A CA 1
ATOM 647 C C . GLY A 1 89 ? -7.242 -3.462 14.866 1.00 84.62 89 GLY A C 1
ATOM 648 O O . GLY A 1 89 ? -7.769 -4.556 15.047 1.00 84.62 89 GLY A O 1
ATOM 649 N N . CYS A 1 90 ? -6.965 -3.012 13.637 1.00 86.00 90 CYS A N 1
ATOM 650 C CA . CYS A 1 90 ? -7.356 -3.726 12.415 1.00 86.00 90 CYS A CA 1
ATOM 651 C C . CYS A 1 90 ? -6.607 -5.025 12.155 1.00 86.00 90 CYS A C 1
ATOM 653 O O . CYS A 1 90 ? -6.979 -5.800 11.276 1.00 86.00 90 CYS A O 1
ATOM 655 N N . PHE A 1 91 ? -5.550 -5.272 12.919 1.00 76.38 91 PHE A N 1
ATOM 656 C CA . PHE A 1 91 ? -4.787 -6.500 12.855 1.00 76.38 91 PHE A CA 1
ATOM 657 C C . PHE A 1 91 ? -4.955 -7.201 14.196 1.00 76.38 91 PHE A C 1
ATOM 659 O O . PHE A 1 91 ? -4.593 -6.657 15.237 1.00 76.38 91 PHE A O 1
ATOM 666 N N . GLY A 1 92 ? -5.559 -8.393 14.175 1.00 67.00 92 GLY A N 1
ATOM 667 C CA . GLY A 1 92 ? -5.835 -9.162 15.387 1.00 67.00 92 GLY A CA 1
ATOM 668 C C . GLY A 1 92 ? -4.576 -9.444 16.219 1.00 67.00 92 GLY A C 1
ATOM 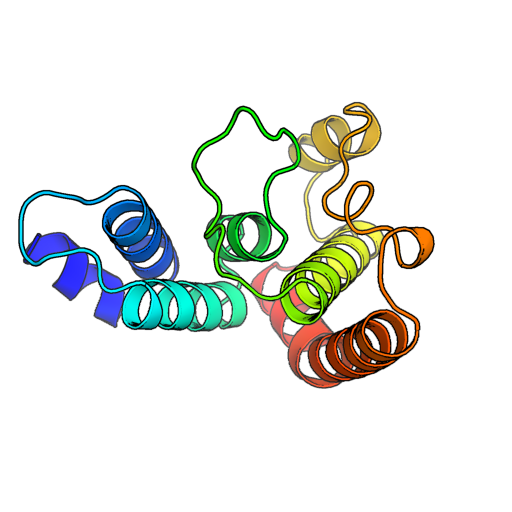669 O O . GLY A 1 92 ? -3.445 -9.288 15.754 1.00 67.00 92 GLY A O 1
ATOM 670 N N . ALA A 1 93 ? -4.771 -9.925 17.449 1.00 62.44 93 ALA A N 1
ATOM 671 C CA . ALA A 1 93 ? -3.707 -10.091 18.449 1.00 62.44 93 ALA A CA 1
ATOM 672 C C . ALA A 1 93 ? -2.463 -10.861 17.951 1.00 62.44 93 ALA A C 1
ATOM 674 O O . ALA A 1 93 ? -1.346 -10.557 18.365 1.00 62.44 93 ALA A O 1
ATOM 675 N N . ALA A 1 94 ? -2.646 -11.821 17.035 1.00 60.47 94 ALA A N 1
ATOM 676 C CA . ALA A 1 94 ? -1.562 -12.611 16.452 1.00 60.47 94 ALA A CA 1
ATOM 677 C C . ALA A 1 94 ? -0.597 -11.796 15.573 1.00 60.47 94 ALA A C 1
ATOM 679 O O . ALA A 1 94 ? 0.581 -12.119 15.519 1.00 60.47 94 ALA A O 1
ATOM 680 N N . GLN A 1 95 ? -1.079 -10.751 14.894 1.00 62.25 95 GLN A N 1
ATOM 681 C CA . GLN A 1 95 ? -0.227 -9.863 14.093 1.00 62.25 95 GLN A CA 1
ATOM 682 C C . GLN A 1 95 ? 0.265 -8.661 14.896 1.00 62.25 95 GLN A C 1
ATOM 684 O O . GLN A 1 95 ? 1.356 -8.151 14.640 1.00 62.25 95 GLN A O 1
ATOM 689 N N . TYR A 1 96 ? -0.504 -8.242 15.905 1.00 62.38 96 TYR A N 1
ATOM 690 C CA . TYR A 1 96 ? -0.073 -7.213 16.842 1.00 62.38 96 TYR A CA 1
ATOM 691 C C . TYR A 1 96 ? 1.186 -7.630 17.605 1.00 62.38 96 TYR A C 1
ATOM 693 O O . TYR A 1 96 ? 2.095 -6.818 17.737 1.00 62.38 96 TYR A O 1
ATOM 701 N N . SER A 1 97 ? 1.278 -8.883 18.072 1.00 60.00 97 SER A N 1
ATOM 702 C CA . SER A 1 97 ? 2.470 -9.360 18.785 1.00 60.00 97 SER A CA 1
ATOM 703 C C . SER A 1 97 ? 3.713 -9.269 17.904 1.00 60.00 97 SER A C 1
ATOM 705 O O . SER A 1 97 ? 4.677 -8.631 18.309 1.00 60.00 97 SER A O 1
ATOM 707 N N . THR A 1 98 ? 3.661 -9.788 16.673 1.00 61.25 98 THR A N 1
ATOM 708 C CA . THR A 1 98 ? 4.765 -9.679 15.711 1.00 61.25 98 THR A CA 1
ATOM 709 C C . THR A 1 98 ? 5.155 -8.223 15.483 1.00 61.25 98 THR A C 1
ATOM 711 O O . THR A 1 98 ? 6.332 -7.905 15.570 1.00 61.25 98 THR A O 1
ATOM 714 N N . TRP A 1 99 ? 4.184 -7.330 15.283 1.00 60.12 99 TRP A N 1
ATOM 715 C CA . TRP A 1 99 ? 4.426 -5.904 15.053 1.00 60.12 99 TRP A CA 1
ATOM 716 C C . TRP A 1 99 ? 4.978 -5.147 16.273 1.00 60.12 99 TRP A C 1
ATOM 718 O O . TRP A 1 99 ? 5.781 -4.230 16.118 1.00 60.12 99 TRP A O 1
ATOM 728 N N . ALA A 1 100 ? 4.532 -5.496 17.482 1.00 58.81 100 ALA A N 1
ATOM 729 C CA . ALA A 1 100 ? 4.918 -4.831 18.724 1.00 58.81 100 ALA A CA 1
ATOM 730 C C . ALA A 1 100 ? 6.271 -5.323 19.258 1.00 58.81 100 ALA A C 1
ATOM 732 O O . ALA A 1 100 ? 6.979 -4.561 19.918 1.00 58.81 100 ALA A O 1
ATOM 733 N N . THR A 1 101 ? 6.624 -6.589 18.999 1.00 58.38 101 THR A N 1
ATOM 734 C CA . THR A 1 101 ? 7.853 -7.207 19.517 1.00 58.38 101 THR A CA 1
ATOM 735 C C . THR A 1 101 ? 8.988 -7.250 18.511 1.00 58.38 101 THR A C 1
ATOM 737 O O . THR A 1 101 ? 10.145 -7.219 18.929 1.00 58.38 101 THR A O 1
ATOM 740 N N . SER A 1 102 ? 8.710 -7.309 17.203 1.00 54.16 102 SER A N 1
ATOM 741 C CA . SER A 1 102 ? 9.764 -7.025 16.236 1.00 54.16 102 SER A CA 1
ATOM 742 C C . SER A 1 102 ? 10.049 -5.530 16.339 1.00 54.16 102 SER A C 1
ATOM 744 O O . SER A 1 102 ? 9.150 -4.693 16.281 1.00 54.16 102 SER A O 1
ATOM 746 N N . GLY A 1 103 ? 11.308 -5.131 16.505 1.00 48.47 103 GLY A N 1
ATOM 747 C CA . GLY A 1 103 ? 11.702 -3.716 16.464 1.00 48.47 103 GLY A CA 1
ATOM 748 C C . GLY A 1 103 ? 11.457 -3.045 15.100 1.00 48.47 103 GLY A C 1
ATOM 749 O O . GLY A 1 103 ? 11.984 -1.960 14.863 1.00 48.47 103 GLY A O 1
ATOM 750 N N . GLU A 1 104 ? 10.662 -3.679 14.238 1.00 50.88 104 GLU A N 1
ATOM 751 C CA . GLU A 1 104 ? 10.576 -3.590 12.791 1.00 50.88 104 GLU A CA 1
ATOM 752 C C . GLU A 1 104 ? 9.129 -3.330 12.348 1.00 50.88 104 GLU A C 1
ATOM 754 O O . GLU A 1 104 ? 8.709 -3.766 11.284 1.00 50.88 104 GLU A O 1
ATOM 759 N N . ALA A 1 105 ? 8.325 -2.630 13.151 1.00 53.75 105 ALA A N 1
ATOM 760 C CA . ALA A 1 105 ? 7.047 -2.109 12.677 1.00 53.75 105 ALA A CA 1
ATOM 761 C C . ALA A 1 105 ? 7.245 -1.416 11.305 1.00 53.75 105 ALA A C 1
ATOM 763 O O . ALA A 1 105 ? 8.123 -0.544 11.203 1.00 53.75 105 ALA A O 1
ATOM 764 N N . PRO A 1 106 ? 6.456 -1.755 10.262 1.00 51.81 106 PRO A N 1
ATOM 765 C CA . PRO A 1 106 ? 6.520 -1.079 8.972 1.00 51.81 106 PRO A CA 1
ATOM 766 C C . PRO A 1 106 ? 6.477 0.438 9.184 1.00 51.81 106 PRO A C 1
ATOM 768 O O . PRO A 1 106 ? 5.581 0.968 9.849 1.00 51.81 106 PRO A O 1
ATOM 771 N N . GLY A 1 107 ? 7.514 1.133 8.713 1.00 48.84 107 GLY A N 1
ATOM 772 C CA . GLY A 1 107 ? 7.688 2.576 8.903 1.00 48.84 107 GLY A CA 1
ATOM 773 C C . GLY A 1 107 ? 8.719 3.021 9.937 1.00 48.84 107 GLY A C 1
ATOM 774 O O . GLY A 1 107 ? 9.047 4.203 9.941 1.00 48.84 107 GLY A O 1
ATOM 775 N N . ARG A 1 108 ? 9.304 2.133 10.756 1.00 49.56 108 ARG A N 1
ATOM 776 C CA . ARG A 1 108 ? 10.466 2.517 11.591 1.00 49.56 108 ARG A CA 1
ATOM 777 C C . ARG A 1 108 ? 11.713 2.839 10.764 1.00 49.56 108 ARG A C 1
ATOM 779 O O . ARG A 1 108 ? 12.482 3.712 11.150 1.00 49.56 108 ARG A O 1
ATOM 786 N N . GLN A 1 109 ? 11.887 2.185 9.614 1.00 53.06 109 GLN A N 1
ATOM 787 C CA . GLN A 1 109 ? 12.976 2.487 8.674 1.00 53.06 109 GLN A CA 1
ATOM 788 C C . GLN A 1 109 ? 12.656 3.668 7.743 1.00 53.06 109 GLN A C 1
ATOM 790 O O . GLN A 1 109 ? 13.561 4.286 7.190 1.00 53.06 109 GLN A O 1
ATOM 795 N N . SER A 1 110 ? 11.382 4.042 7.601 1.00 62.44 110 SER A N 1
ATOM 796 C CA . SER A 1 110 ? 10.947 5.212 6.828 1.00 62.44 110 SER A CA 1
ATOM 797 C C . SER A 1 110 ? 11.002 6.475 7.692 1.00 62.44 110 SER A C 1
ATOM 799 O O . SER A 1 110 ? 10.017 7.192 7.842 1.00 62.44 110 SER A O 1
ATOM 801 N N . SER A 1 111 ? 12.147 6.735 8.321 1.00 67.50 111 SER A N 1
ATOM 802 C CA . SER A 1 111 ? 12.323 7.954 9.106 1.00 67.50 111 SER A CA 1
ATOM 803 C C . SER A 1 111 ? 12.371 9.160 8.172 1.00 67.50 111 SER A C 1
ATOM 805 O O . SER A 1 111 ? 13.209 9.214 7.273 1.00 67.50 111 SER A O 1
ATOM 807 N N . LEU A 1 112 ? 11.521 10.161 8.415 1.00 75.50 112 LEU A N 1
ATOM 808 C CA . LEU A 1 112 ? 11.600 11.455 7.723 1.00 75.50 112 LEU A CA 1
ATOM 809 C C . LEU A 1 112 ? 12.988 12.098 7.876 1.00 75.50 112 LEU A C 1
ATOM 811 O O . LEU A 1 112 ? 13.418 12.840 7.001 1.00 75.50 112 LEU A O 1
ATOM 815 N N . LEU A 1 113 ? 13.703 11.781 8.963 1.00 75.62 113 LEU A N 1
ATOM 816 C CA . LEU A 1 113 ? 15.057 12.273 9.230 1.00 75.62 113 LEU A CA 1
ATOM 817 C C . LEU A 1 113 ? 16.108 11.704 8.265 1.00 75.62 113 LEU A C 1
ATOM 819 O O . LEU A 1 113 ? 17.188 12.271 8.150 1.00 75.62 113 LEU A O 1
ATOM 823 N N . ALA A 1 114 ? 15.809 10.593 7.588 1.00 77.69 114 ALA A N 1
ATOM 824 C CA . ALA A 1 114 ? 16.678 10.000 6.574 1.00 77.69 114 ALA A CA 1
ATOM 825 C C . ALA A 1 114 ? 16.393 10.537 5.156 1.00 77.69 114 ALA A C 1
ATOM 827 O O . ALA A 1 114 ? 17.056 10.129 4.204 1.00 77.69 114 ALA A O 1
ATOM 828 N N . MET A 1 115 ? 15.402 11.422 4.998 1.00 82.94 115 MET A N 1
ATOM 829 C CA . MET A 1 115 ? 14.974 11.971 3.709 1.00 82.94 115 MET A CA 1
ATOM 830 C C . MET A 1 115 ? 15.484 13.400 3.504 1.00 82.94 115 MET A C 1
ATOM 832 O O . MET A 1 115 ? 15.783 14.118 4.459 1.00 82.94 115 MET A O 1
ATOM 836 N N . SER A 1 116 ? 15.528 13.848 2.245 1.00 88.38 116 SER A N 1
ATOM 837 C CA . SER A 1 116 ? 15.690 15.274 1.956 1.00 88.38 116 SER A CA 1
ATOM 838 C C . SER A 1 116 ? 14.480 16.068 2.487 1.00 88.38 116 SER A C 1
ATOM 840 O O . SER A 1 116 ? 13.385 15.509 2.593 1.00 88.38 116 SER A O 1
ATOM 842 N N . PRO A 1 117 ? 14.606 17.376 2.784 1.00 89.81 117 PRO A N 1
ATOM 843 C CA . PRO A 1 117 ? 13.463 18.180 3.228 1.00 89.81 117 PRO A CA 1
ATOM 844 C C . PRO A 1 117 ? 12.289 18.185 2.235 1.00 89.81 117 PRO A C 1
ATOM 846 O O . PRO A 1 117 ? 11.127 18.176 2.644 1.00 89.81 117 PRO A O 1
ATOM 849 N N . ALA A 1 118 ? 12.586 18.167 0.931 1.00 89.81 118 ALA A N 1
ATOM 850 C CA . ALA A 1 118 ? 11.571 18.101 -0.118 1.00 89.81 118 ALA A CA 1
ATOM 851 C C . ALA A 1 118 ? 10.834 16.753 -0.100 1.00 89.81 118 ALA A C 1
ATOM 853 O O . ALA A 1 118 ? 9.602 16.730 -0.102 1.00 89.81 118 ALA A O 1
ATOM 854 N N . ASP A 1 119 ? 11.572 15.645 -0.002 1.00 87.50 119 ASP A N 1
ATOM 855 C CA . ASP A 1 119 ? 10.986 14.305 0.076 1.00 87.50 119 ASP A CA 1
ATOM 856 C C . ASP A 1 119 ? 10.196 14.107 1.367 1.00 87.50 119 ASP A C 1
ATOM 858 O O . ASP A 1 119 ? 9.118 13.525 1.331 1.00 87.50 119 ASP A O 1
ATOM 862 N N . ALA A 1 120 ? 10.679 14.631 2.496 1.00 88.94 120 ALA A N 1
ATOM 863 C CA . ALA A 1 120 ? 9.976 14.567 3.772 1.00 88.94 120 ALA A CA 1
ATOM 864 C C . ALA A 1 120 ? 8.624 15.300 3.713 1.00 88.94 120 ALA A C 1
ATOM 866 O O . ALA A 1 120 ? 7.614 14.777 4.189 1.00 88.94 120 ALA A O 1
ATOM 867 N N . SER A 1 121 ? 8.583 16.483 3.092 1.00 92.31 121 SER A N 1
ATOM 868 C CA . SER A 1 121 ? 7.337 17.225 2.864 1.00 92.31 121 SER A CA 1
ATOM 869 C C . SER A 1 121 ? 6.385 16.444 1.951 1.00 92.31 121 SER A C 1
ATOM 871 O O . SER A 1 121 ? 5.235 16.188 2.316 1.00 92.31 121 SER A O 1
ATOM 873 N N . ALA A 1 122 ? 6.885 15.955 0.810 1.00 91.75 122 ALA A N 1
ATOM 874 C CA . ALA A 1 122 ? 6.104 15.138 -0.118 1.00 91.75 122 ALA A CA 1
ATOM 875 C C . ALA A 1 122 ? 5.565 13.856 0.544 1.00 91.75 122 ALA A C 1
ATOM 877 O O . ALA A 1 122 ? 4.416 13.475 0.315 1.00 91.75 122 ALA A O 1
ATOM 878 N N . ALA A 1 123 ? 6.364 13.217 1.400 1.00 90.94 123 ALA A N 1
ATOM 879 C CA . ALA A 1 123 ? 6.005 12.019 2.149 1.00 90.94 123 ALA A CA 1
ATOM 880 C C . ALA A 1 123 ? 4.845 12.289 3.114 1.00 90.94 123 ALA A C 1
ATOM 882 O O . ALA A 1 123 ? 3.870 11.535 3.137 1.00 90.94 123 ALA A O 1
ATOM 883 N N . GLN A 1 124 ? 4.904 13.391 3.867 1.00 92.44 124 GLN A N 1
ATOM 884 C CA . GLN A 1 124 ? 3.829 13.801 4.772 1.00 92.44 124 GLN A CA 1
ATOM 885 C C . GLN A 1 124 ? 2.537 14.122 4.017 1.00 92.44 124 GLN A C 1
ATOM 887 O O . GLN A 1 124 ? 1.476 13.611 4.379 1.00 92.44 124 GLN A O 1
ATOM 892 N N . THR A 1 125 ? 2.616 14.915 2.943 1.00 95.69 125 THR A N 1
ATOM 893 C CA . THR A 1 125 ? 1.448 15.236 2.109 1.00 95.69 125 THR A CA 1
ATOM 894 C C . THR A 1 125 ? 0.829 13.972 1.520 1.00 95.69 125 THR A C 1
ATOM 896 O O . THR A 1 125 ? -0.390 13.797 1.566 1.00 95.69 125 THR A O 1
ATOM 899 N N . ARG A 1 126 ? 1.656 13.051 1.010 1.00 94.81 126 ARG A N 1
ATOM 900 C CA . ARG A 1 126 ? 1.182 11.790 0.436 1.00 94.81 126 ARG A CA 1
ATOM 901 C C . ARG A 1 126 ? 0.537 10.890 1.488 1.00 94.81 126 ARG A C 1
ATOM 903 O O . ARG A 1 126 ? -0.514 10.320 1.206 1.00 94.81 126 ARG A O 1
ATOM 910 N N . ALA A 1 127 ? 1.124 10.793 2.682 1.00 94.38 127 ALA A N 1
ATOM 911 C CA . ALA A 1 127 ? 0.569 10.037 3.802 1.00 94.38 127 ALA A CA 1
ATOM 912 C C . ALA A 1 127 ? -0.801 10.581 4.221 1.00 94.38 127 ALA A C 1
ATOM 914 O O . ALA A 1 127 ? -1.759 9.817 4.323 1.00 94.38 127 ALA A O 1
ATOM 915 N N . ALA A 1 128 ? -0.915 11.900 4.401 1.00 96.31 128 ALA A N 1
ATOM 916 C CA . ALA A 1 128 ? -2.171 12.548 4.764 1.00 96.31 128 ALA A CA 1
ATOM 917 C C . ALA A 1 128 ? -3.260 12.312 3.707 1.00 96.31 128 ALA A C 1
ATOM 919 O O . ALA A 1 128 ? -4.376 11.929 4.050 1.00 96.31 128 ALA A O 1
ATOM 920 N N . ALA A 1 129 ? -2.919 12.470 2.423 1.00 96.75 129 ALA A N 1
ATOM 921 C CA . ALA A 1 129 ? -3.845 12.225 1.321 1.00 96.75 129 ALA A CA 1
ATOM 922 C C . ALA A 1 129 ? -4.308 10.760 1.260 1.00 96.75 129 ALA A C 1
ATOM 924 O O . ALA A 1 129 ? -5.491 10.501 1.061 1.00 96.75 129 ALA A O 1
ATOM 925 N N . LEU A 1 130 ? -3.393 9.802 1.452 1.00 95.62 130 LEU A N 1
ATOM 926 C CA . LEU A 1 130 ? -3.720 8.375 1.458 1.00 95.62 130 LEU A CA 1
ATOM 927 C C . LEU A 1 130 ? -4.651 8.012 2.622 1.00 95.62 130 LEU A C 1
ATOM 929 O O . LEU A 1 130 ? -5.672 7.363 2.414 1.00 95.62 130 LEU A O 1
ATOM 933 N N . ILE A 1 131 ? -4.324 8.471 3.833 1.00 95.25 131 ILE A N 1
ATOM 934 C CA . ILE A 1 131 ? -5.135 8.236 5.032 1.00 95.25 131 ILE A CA 1
ATOM 935 C C . ILE A 1 131 ? -6.543 8.805 4.843 1.00 95.25 131 ILE A C 1
ATOM 937 O O . ILE A 1 131 ? -7.514 8.075 5.025 1.00 95.25 131 ILE A O 1
ATOM 941 N N . ALA A 1 132 ? -6.655 10.065 4.416 1.00 97.00 132 ALA A N 1
ATOM 942 C CA . ALA A 1 132 ? -7.946 10.714 4.200 1.00 97.00 132 ALA A CA 1
ATOM 943 C C . ALA A 1 132 ? -8.791 10.015 3.123 1.00 97.00 132 ALA A C 1
ATOM 945 O O . ALA A 1 132 ? -10.008 9.938 3.247 1.00 97.00 132 ALA A O 1
ATOM 946 N N . ALA A 1 133 ? -8.156 9.496 2.070 1.00 96.00 133 ALA A N 1
ATOM 947 C CA . ALA A 1 133 ? -8.866 8.857 0.969 1.00 96.00 133 ALA A CA 1
ATOM 948 C C . ALA A 1 133 ? -9.349 7.432 1.282 1.00 96.00 133 ALA A C 1
AT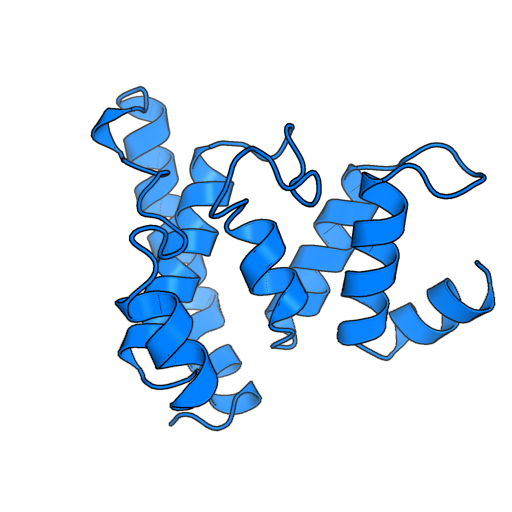OM 950 O O . ALA A 1 133 ? -10.284 6.960 0.635 1.00 96.00 133 ALA A O 1
ATOM 951 N N . GLN A 1 134 ? -8.686 6.716 2.197 1.00 95.44 134 GLN A N 1
ATOM 952 C CA . GLN A 1 134 ? -8.795 5.257 2.233 1.00 95.44 134 GLN A CA 1
ATOM 953 C C . GLN A 1 134 ? -8.982 4.638 3.621 1.00 95.44 134 GLN A C 1
ATOM 955 O O . GLN A 1 134 ? -9.459 3.506 3.691 1.00 95.44 134 GLN A O 1
ATOM 960 N N . LEU A 1 135 ? -8.648 5.334 4.715 1.00 94.25 135 LEU A N 1
ATOM 961 C CA . LEU A 1 135 ? -8.556 4.699 6.035 1.00 94.25 135 LEU A CA 1
ATOM 962 C C . LEU A 1 135 ? -9.875 4.049 6.460 1.00 94.25 135 LEU A C 1
ATOM 964 O O . LEU A 1 135 ? -9.893 2.848 6.716 1.00 94.25 135 LEU A O 1
ATOM 968 N N . ASP A 1 136 ? -10.973 4.802 6.471 1.00 94.88 136 ASP A N 1
ATOM 969 C CA . ASP A 1 136 ? -12.264 4.297 6.957 1.00 94.88 136 ASP A CA 1
ATOM 970 C C . ASP A 1 136 ? -12.800 3.149 6.096 1.00 94.88 136 ASP A C 1
ATOM 972 O O . ASP A 1 136 ? -13.253 2.128 6.614 1.00 94.88 136 ASP A O 1
ATOM 976 N N . ARG A 1 137 ? -12.645 3.250 4.771 1.00 94.44 137 ARG A N 1
ATOM 977 C CA . ARG A 1 137 ? -13.024 2.173 3.850 1.00 94.44 137 ARG A CA 1
ATOM 978 C C . ARG A 1 137 ? -12.223 0.899 4.114 1.00 94.44 137 ARG A C 1
ATOM 980 O O . ARG A 1 137 ? -12.787 -0.192 4.114 1.00 94.44 137 ARG A O 1
ATOM 987 N N . THR A 1 138 ? -10.914 1.010 4.323 1.00 92.81 138 THR A N 1
ATOM 988 C CA . THR A 1 138 ? -10.087 -0.164 4.618 1.00 92.81 138 THR A CA 1
ATOM 989 C C . THR A 1 138 ? -10.418 -0.742 5.990 1.00 92.81 138 THR A C 1
ATOM 991 O O . THR A 1 138 ? -10.444 -1.961 6.128 1.00 92.81 138 THR A O 1
ATOM 994 N N . ARG A 1 139 ? -10.755 0.092 6.983 1.00 92.44 139 ARG A N 1
ATOM 995 C CA . ARG A 1 139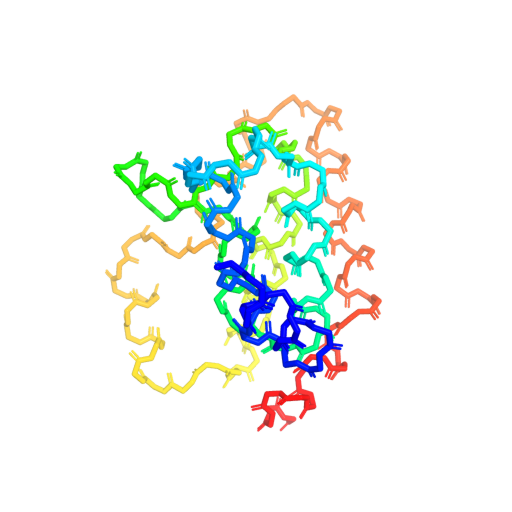 ? -11.213 -0.391 8.293 1.00 92.44 139 ARG A CA 1
ATOM 996 C C . ARG A 1 139 ? -12.480 -1.238 8.185 1.00 92.44 139 ARG A C 1
ATOM 998 O O . ARG A 1 139 ? -12.538 -2.317 8.765 1.00 92.44 139 ARG A O 1
ATOM 1005 N N . GLN A 1 140 ? -13.443 -0.800 7.378 1.00 92.62 140 GLN A N 1
ATOM 1006 C CA . GLN A 1 140 ? -14.659 -1.562 7.080 1.00 92.62 140 GLN A CA 1
ATOM 1007 C C . GLN A 1 140 ? -14.359 -2.906 6.420 1.00 92.62 140 GLN A C 1
ATOM 1009 O O . GLN A 1 140 ? -14.881 -3.935 6.840 1.00 92.62 140 GLN A O 1
ATOM 1014 N N . LEU A 1 141 ? -13.482 -2.910 5.413 1.00 91.25 141 LEU A N 1
ATOM 1015 C CA . LEU A 1 141 ? -13.078 -4.133 4.713 1.00 91.25 141 LEU A CA 1
ATOM 1016 C C . LEU A 1 141 ? -12.363 -5.133 5.633 1.00 91.25 141 LEU A C 1
ATOM 1018 O O . LEU A 1 141 ? -12.488 -6.339 5.433 1.00 91.25 141 LEU A O 1
ATOM 1022 N N . LEU A 1 142 ? -11.630 -4.636 6.631 1.00 86.19 142 LEU A N 1
ATOM 1023 C CA . LEU A 1 142 ? -10.931 -5.449 7.628 1.00 86.19 142 LEU A CA 1
ATOM 1024 C C . LEU A 1 142 ? -11.794 -5.789 8.857 1.00 86.19 142 LEU A C 1
ATOM 1026 O O . LEU A 1 142 ? -11.374 -6.603 9.675 1.00 86.19 142 LEU A O 1
ATOM 1030 N N . GLY A 1 143 ? -12.987 -5.199 8.991 1.00 86.50 143 GLY A N 1
ATOM 1031 C CA . GLY A 1 143 ? -13.899 -5.437 10.112 1.00 86.50 143 GLY A CA 1
ATOM 1032 C C . GLY A 1 143 ? -13.442 -4.833 11.447 1.00 86.50 143 GLY A C 1
ATOM 1033 O O . GLY A 1 143 ? -13.661 -5.446 12.488 1.00 86.50 143 GLY A O 1
ATOM 1034 N N . CYS A 1 144 ? -12.796 -3.662 11.427 1.00 83.25 144 CYS A N 1
ATOM 1035 C CA . CYS A 1 144 ? -12.220 -2.992 12.607 1.00 83.25 144 CYS A CA 1
ATOM 1036 C C . CYS A 1 144 ? -12.775 -1.572 12.847 1.00 83.25 144 CYS A C 1
ATOM 1038 O O . CYS A 1 144 ? -12.029 -0.586 12.957 1.00 83.25 144 CYS A O 1
ATOM 1040 N N . GLU A 1 145 ? -14.102 -1.458 12.889 1.00 73.56 145 GLU A N 1
ATOM 1041 C CA . GLU A 1 145 ? -14.809 -0.208 13.212 1.00 73.56 145 GLU A CA 1
ATOM 1042 C C . GLU A 1 145 ? -14.843 0.102 14.713 1.00 73.56 145 GLU A C 1
ATOM 1044 O O . GLU A 1 145 ? -15.118 -0.818 15.515 1.00 73.56 145 GLU A O 1
#

Radius of gyration: 15.1 Å; chains: 1; bounding box: 32×37×39 Å